Protein AF-A0A1H7XBV7-F1 (afdb_monomer_lite)

Secondary structure (DSSP, 8-state):
--EEEEEE-TTS-B--HHHHHH-SEEEEEEEETTEEEEEEEEETTEEEEEEEE--TT--HHHHHHHTTTSEEEEEEEEEETTEEEEEEEEEETTEEEEEEEEEEETTEEEEEEEEETTTTEES-----SEEE-TTSEEEEEEE-TTS-EEEEEEEE----

pLDDT: mean 82.48, std 15.65, range [36.03, 98.19]

Structure (mmCIF, N/CA/C/O backbone):
data_AF-A0A1H7XBV7-F1
#
_entry.id   AF-A0A1H7XBV7-F1
#
loop_
_atom_site.group_PDB
_atom_site.id
_atom_site.type_symbol
_atom_site.label_atom_id
_atom_site.label_alt_id
_atom_site.label_comp_id
_atom_site.label_asym_id
_atom_site.label_entity_id
_atom_site.label_seq_id
_atom_site.pdbx_PDB_ins_code
_atom_site.Cartn_x
_atom_site.Cartn_y
_atom_site.Cartn_z
_atom_site.occupancy
_atom_site.B_iso_or_equiv
_atom_site.auth_seq_id
_atom_site.auth_comp_id
_atom_site.auth_asym_id
_atom_site.auth_atom_id
_atom_site.pdbx_PDB_model_num
ATOM 1 N N . MET A 1 1 ? 15.441 5.929 19.339 1.00 55.44 1 MET A N 1
ATOM 2 C CA . MET A 1 1 ? 14.216 6.741 19.545 1.00 55.44 1 MET A CA 1
ATOM 3 C C . MET A 1 1 ? 13.006 5.810 19.495 1.00 55.44 1 MET A C 1
ATOM 5 O O . MET A 1 1 ? 13.095 4.782 18.843 1.00 55.44 1 MET A O 1
ATOM 9 N N . GLY A 1 2 ? 11.946 6.071 20.268 1.00 75.62 2 GLY A N 1
ATOM 10 C CA . GLY A 1 2 ? 10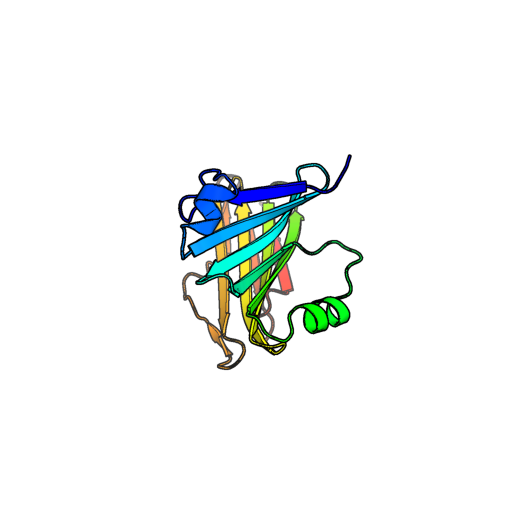.835 5.122 20.462 1.00 75.62 2 GLY A CA 1
ATOM 11 C C . GLY A 1 2 ? 9.791 5.133 19.339 1.00 75.62 2 GLY A C 1
ATOM 12 O O . GLY A 1 2 ? 9.680 6.107 18.600 1.00 75.62 2 GLY A O 1
ATOM 13 N N . LYS A 1 3 ? 8.997 4.059 19.240 1.00 86.12 3 LYS A N 1
ATOM 14 C CA . LYS A 1 3 ? 7.785 4.033 18.405 1.00 86.12 3 LYS A CA 1
ATOM 15 C C . LYS A 1 3 ? 6.726 4.952 19.018 1.00 86.12 3 LYS A C 1
ATOM 17 O O . LYS A 1 3 ? 6.511 4.909 20.229 1.00 86.12 3 LYS A O 1
ATOM 22 N N . PHE A 1 4 ? 6.037 5.737 18.198 1.00 93.50 4 PHE A N 1
ATOM 23 C CA . PHE A 1 4 ? 4.924 6.586 18.636 1.00 93.50 4 PHE A CA 1
ATOM 24 C C . PHE A 1 4 ? 3.772 6.535 17.633 1.00 93.50 4 PHE A C 1
ATOM 26 O O . PHE A 1 4 ? 3.899 5.957 16.552 1.00 93.50 4 PHE A O 1
ATOM 33 N N . TYR A 1 5 ? 2.622 7.097 18.008 1.00 95.56 5 TYR A N 1
ATOM 34 C CA . TYR A 1 5 ? 1.484 7.203 17.104 1.00 95.56 5 TYR A CA 1
ATOM 35 C C . TYR A 1 5 ? 0.897 8.611 17.087 1.00 95.56 5 TYR A C 1
ATOM 37 O O . TYR A 1 5 ? 0.970 9.334 18.080 1.00 95.56 5 TYR A O 1
ATOM 45 N N . GLN A 1 6 ? 0.289 8.959 15.959 1.00 97.19 6 GLN A N 1
ATOM 46 C CA . GLN A 1 6 ? -0.487 10.177 15.752 1.00 97.19 6 GLN A CA 1
ATOM 47 C C . GLN A 1 6 ? -1.909 9.803 15.325 1.00 97.19 6 GLN A C 1
ATOM 49 O O . GLN A 1 6 ? -2.143 8.734 14.751 1.00 97.19 6 GLN A O 1
ATOM 54 N N . LEU A 1 7 ? -2.873 10.658 15.650 1.00 97.88 7 LEU A N 1
ATOM 55 C CA . LEU A 1 7 ? -4.254 10.529 15.199 1.00 97.88 7 LEU A CA 1
ATOM 56 C C . LEU A 1 7 ? -4.539 11.687 14.256 1.00 97.88 7 LEU A C 1
ATOM 58 O O . LEU A 1 7 ? -4.223 12.826 14.594 1.00 97.88 7 LEU A O 1
ATOM 62 N N . LYS A 1 8 ? -5.146 11.396 13.108 1.00 98.19 8 LYS A N 1
ATOM 63 C CA . LYS A 1 8 ? -5.491 12.404 12.106 1.00 98.19 8 LYS A CA 1
ATOM 64 C C . LYS A 1 8 ? -6.949 12.303 11.689 1.00 98.19 8 LYS A C 1
ATOM 66 O O . LYS A 1 8 ? -7.502 11.205 11.636 1.00 98.19 8 LYS A O 1
ATOM 71 N N . ASP A 1 9 ? -7.575 13.431 11.381 1.00 95.75 9 ASP A N 1
ATOM 72 C CA . ASP A 1 9 ? -8.867 13.443 10.694 1.00 95.75 9 ASP A CA 1
ATOM 73 C C . ASP A 1 9 ? -8.723 13.017 9.219 1.00 95.75 9 ASP A C 1
ATOM 75 O O . ASP A 1 9 ? -7.629 12.731 8.727 1.00 95.75 9 ASP A O 1
ATOM 79 N N . ILE A 1 10 ? -9.839 12.971 8.490 1.00 94.00 10 ILE A N 1
ATOM 80 C CA . ILE A 1 10 ? -9.853 12.576 7.072 1.00 94.00 10 ILE A CA 1
ATOM 81 C C . ILE A 1 10 ? -9.135 13.565 6.140 1.00 94.00 10 ILE A C 1
ATOM 83 O O . ILE A 1 10 ? -8.855 13.222 4.994 1.00 94.00 10 ILE A O 1
ATOM 87 N N . TYR A 1 11 ? -8.839 14.773 6.619 1.00 93.62 11 TYR A N 1
ATOM 88 C CA . TYR A 1 11 ? -8.128 15.814 5.882 1.00 93.62 11 TYR A CA 1
ATOM 89 C C . TYR A 1 11 ? -6.626 15.832 6.206 1.00 93.62 11 TYR A C 1
ATOM 91 O O . TYR A 1 11 ? -5.877 16.580 5.583 1.00 93.62 11 TYR A O 1
ATOM 99 N N . GLY A 1 12 ? -6.172 14.995 7.145 1.00 93.25 12 GLY A N 1
ATOM 100 C CA . GLY A 1 12 ? -4.773 14.887 7.557 1.00 93.25 12 GLY A CA 1
ATOM 101 C C . GLY A 1 12 ? -4.375 15.803 8.719 1.00 93.25 12 GLY A C 1
ATOM 102 O O . GLY A 1 12 ? -3.188 15.847 9.062 1.00 93.25 12 GLY A O 1
ATOM 103 N N . ASN A 1 13 ? -5.330 16.500 9.342 1.00 96.56 13 ASN A N 1
ATOM 104 C CA . ASN A 1 13 ? -5.066 17.336 10.513 1.00 96.56 13 ASN A CA 1
ATOM 105 C C . ASN A 1 13 ? -4.925 16.473 11.761 1.00 96.56 13 ASN A C 1
ATOM 107 O O . ASN A 1 13 ? -5.703 15.538 11.954 1.00 96.56 13 ASN A O 1
ATOM 111 N N . ASP A 1 14 ? -3.982 16.823 12.631 1.00 97.56 14 ASP A N 1
ATOM 112 C CA . ASP A 1 14 ? -3.815 16.139 13.910 1.00 97.56 14 ASP A CA 1
ATOM 113 C C . ASP A 1 14 ? -5.039 16.353 14.807 1.00 97.56 14 ASP A C 1
ATOM 115 O O . ASP A 1 14 ? -5.556 17.464 14.935 1.00 97.56 14 ASP A O 1
ATOM 119 N N . ILE A 1 15 ? -5.488 15.276 15.449 1.00 97.50 15 ILE A N 1
ATOM 120 C CA . ILE A 1 15 ? -6.620 15.286 16.375 1.00 97.50 15 ILE A CA 1
ATOM 121 C C . ILE A 1 15 ? -6.226 14.705 17.731 1.00 97.50 15 ILE A C 1
ATOM 123 O O . ILE A 1 15 ? -5.380 13.816 17.846 1.00 97.50 15 ILE A O 1
ATOM 127 N N . SER A 1 16 ? -6.884 15.184 18.781 1.00 96.88 16 SER A N 1
ATOM 128 C CA . SER A 1 16 ? -6.747 14.628 20.121 1.00 96.88 16 SER A CA 1
ATOM 129 C C . SER A 1 16 ? -7.450 13.273 20.243 1.00 96.88 16 SER A C 1
ATOM 131 O O . SER A 1 16 ? -8.287 12.873 19.422 1.00 96.88 16 SER A O 1
ATOM 133 N N . ARG A 1 17 ? -7.161 12.562 21.335 1.00 95.06 17 ARG A N 1
ATOM 134 C CA . ARG A 1 17 ? -7.856 11.316 21.667 1.00 95.06 17 ARG A CA 1
ATOM 135 C C . ARG A 1 17 ? -9.355 11.549 21.884 1.00 95.06 17 ARG A C 1
ATOM 137 O O . ARG A 1 17 ? -10.168 10.756 21.416 1.00 95.06 17 ARG A O 1
ATOM 144 N N . GLU A 1 18 ? -9.731 12.639 22.543 1.00 96.75 18 GLU A N 1
ATOM 145 C CA . GLU A 1 18 ? -11.124 13.024 22.791 1.00 96.75 18 GLU A CA 1
ATOM 146 C C . GLU A 1 18 ? -11.866 13.282 21.477 1.00 96.75 18 GLU A C 1
ATOM 148 O O . GLU A 1 18 ? -12.965 12.765 21.281 1.00 96.75 18 GLU A O 1
ATOM 153 N N . GLN A 1 19 ? -11.239 13.999 20.539 1.00 96.69 19 GLN A N 1
ATOM 154 C CA . GLN A 1 19 ? -11.797 14.223 19.204 1.00 96.69 19 GLN A CA 1
ATOM 155 C C . GLN A 1 19 ? -11.978 12.900 18.449 1.00 96.69 19 GLN A C 1
ATOM 157 O O . GLN A 1 19 ? -13.043 12.651 17.884 1.00 96.69 19 GLN A O 1
ATOM 162 N N . SER A 1 20 ? -10.995 11.996 18.515 1.00 95.69 20 SER A N 1
ATOM 163 C CA . SER A 1 20 ? -11.105 10.674 17.884 1.00 95.69 20 SER A CA 1
ATOM 164 C C . SER A 1 20 ? -12.250 9.826 18.451 1.00 95.69 20 SER A C 1
ATOM 166 O O . SER A 1 20 ? -12.834 9.022 17.727 1.00 95.69 20 SER A O 1
ATOM 168 N N . ASN A 1 21 ? -12.636 10.021 19.719 1.00 94.00 21 ASN A N 1
ATOM 169 C CA . ASN A 1 21 ? -13.782 9.333 20.316 1.00 94.00 21 ASN A CA 1
ATOM 170 C C . ASN A 1 21 ? -15.113 9.818 19.726 1.00 94.00 21 ASN A C 1
ATOM 172 O O . ASN A 1 21 ? -16.013 8.999 19.542 1.00 94.00 21 ASN A O 1
ATOM 176 N N . ALA A 1 22 ? -15.216 11.098 19.363 1.00 94.81 22 ALA A N 1
ATOM 177 C CA . ALA A 1 22 ? -16.411 11.680 18.754 1.00 94.81 22 ALA A CA 1
ATOM 178 C C . ALA A 1 22 ? -16.528 11.412 17.241 1.00 94.81 22 ALA A C 1
ATOM 180 O O . ALA 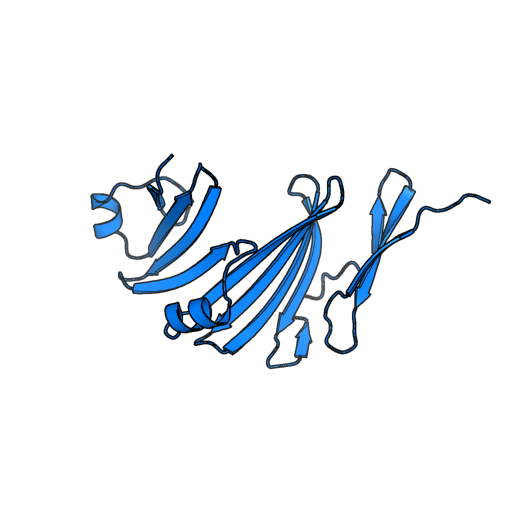A 1 22 ? -17.631 11.416 16.697 1.00 94.81 22 ALA A O 1
ATOM 181 N N . LEU A 1 23 ? -15.410 11.164 16.554 1.00 95.00 23 LEU A N 1
ATOM 182 C CA . LEU A 1 23 ? -15.400 10.914 15.113 1.00 95.00 23 LEU A CA 1
ATOM 183 C C . LEU A 1 23 ? -15.809 9.480 14.759 1.00 95.00 23 LEU A C 1
ATOM 185 O O . LEU A 1 23 ? -15.431 8.509 15.426 1.00 95.00 23 LEU A O 1
ATOM 189 N N . LYS A 1 24 ? -16.546 9.357 13.651 1.00 96.06 24 LYS A N 1
ATOM 190 C CA . LYS A 1 24 ? -16.841 8.069 13.011 1.00 96.06 24 LYS A CA 1
ATOM 191 C C . LYS A 1 24 ? -15.673 7.562 12.178 1.00 96.06 24 LYS A C 1
ATOM 193 O O . LYS A 1 24 ? -15.408 6.372 12.207 1.00 96.06 24 LYS A O 1
ATOM 198 N N . LEU A 1 25 ? -14.975 8.458 11.483 1.00 97.19 25 LEU A N 1
ATOM 199 C CA . LEU A 1 25 ? -13.909 8.130 10.541 1.00 97.19 25 LEU A CA 1
ATOM 200 C C . LEU A 1 25 ? -12.655 8.944 10.865 1.00 97.19 25 LEU A C 1
ATOM 202 O O . LEU A 1 25 ? -12.742 10.166 10.992 1.00 97.19 25 LEU A O 1
ATOM 206 N N . TYR A 1 26 ? -11.513 8.281 11.024 1.00 97.94 26 TYR A N 1
ATOM 207 C CA . TYR A 1 26 ? -10.221 8.924 11.281 1.00 97.94 26 TYR A CA 1
ATOM 208 C C . TYR A 1 26 ? -9.058 7.975 10.962 1.00 97.94 26 TYR A C 1
ATOM 210 O O . TYR A 1 26 ? -9.248 6.771 10.766 1.00 97.94 26 TYR A O 1
ATOM 218 N N . PHE A 1 27 ? -7.841 8.512 10.942 1.00 98.00 27 PHE A N 1
ATOM 219 C CA . PHE A 1 27 ? -6.615 7.745 10.781 1.00 98.00 27 PHE A CA 1
ATOM 220 C C . PHE A 1 27 ? -5.848 7.624 12.095 1.00 98.00 27 PHE A C 1
ATOM 222 O O . PHE A 1 27 ? -5.752 8.570 12.878 1.00 98.00 27 PHE A O 1
ATOM 229 N N . LYS A 1 28 ? -5.242 6.458 12.308 1.00 97.81 28 LYS A N 1
ATOM 230 C CA . LYS A 1 28 ? -4.185 6.260 13.302 1.00 97.81 28 LYS A CA 1
ATOM 231 C C . LYS A 1 28 ? -2.897 5.907 12.579 1.00 97.81 28 LYS A C 1
ATOM 233 O O . LYS A 1 28 ? -2.855 4.916 11.858 1.00 97.81 28 LYS A O 1
ATOM 238 N N . GLU A 1 29 ? -1.846 6.671 12.806 1.00 97.94 29 GLU A N 1
ATOM 239 C CA . GLU A 1 29 ? -0.550 6.498 12.158 1.00 97.94 29 GLU A CA 1
ATOM 240 C C . GLU A 1 29 ? 0.497 6.066 13.170 1.00 97.94 29 GLU A C 1
ATOM 242 O O . GLU A 1 29 ? 0.563 6.624 14.260 1.00 97.94 29 GLU A O 1
ATOM 247 N N . ILE A 1 30 ? 1.295 5.059 12.829 1.00 96.56 30 ILE A N 1
ATOM 248 C CA . ILE A 1 30 ? 2.381 4.540 13.658 1.00 96.56 30 ILE A CA 1
ATOM 249 C C . ILE A 1 30 ? 3.704 4.886 12.993 1.00 96.56 30 ILE A C 1
ATOM 251 O O . ILE A 1 30 ? 3.946 4.506 11.845 1.00 96.56 30 ILE A O 1
ATOM 255 N N . TYR A 1 31 ? 4.564 5.541 13.762 1.00 95.00 31 TYR A N 1
ATOM 256 C CA . TYR A 1 31 ? 5.878 5.997 13.347 1.00 95.00 31 TYR A CA 1
ATOM 257 C C . TYR A 1 31 ? 6.981 5.269 14.114 1.00 95.00 31 TYR A C 1
ATOM 259 O O . TYR A 1 31 ? 6.825 4.907 15.286 1.00 95.00 31 TYR A O 1
ATOM 267 N N . SER A 1 32 ? 8.116 5.088 13.446 1.00 93.56 32 SER A N 1
ATOM 268 C CA . SER A 1 32 ? 9.380 4.676 14.050 1.00 93.56 32 SER A CA 1
ATOM 269 C C . SER A 1 32 ? 10.473 5.562 13.482 1.00 93.56 32 SER A C 1
ATOM 271 O O . SER A 1 32 ? 10.637 5.591 12.267 1.00 93.56 32 SER A O 1
ATOM 273 N N . GLU A 1 33 ? 11.191 6.279 14.350 1.00 90.81 33 GLU A N 1
ATOM 274 C CA . GLU A 1 33 ? 12.254 7.211 13.931 1.00 90.81 33 GLU A CA 1
ATOM 275 C C . GLU A 1 33 ? 11.752 8.230 12.892 1.00 90.81 33 GLU A C 1
ATOM 277 O O . GLU A 1 33 ? 12.372 8.444 11.858 1.00 90.81 33 GLU A O 1
ATOM 282 N N . ASP A 1 34 ? 10.565 8.795 13.146 1.00 88.94 34 ASP A N 1
ATOM 283 C CA . ASP A 1 34 ? 9.858 9.752 12.278 1.00 88.94 34 ASP A CA 1
ATOM 284 C C . ASP A 1 34 ? 9.458 9.224 10.885 1.00 88.94 34 ASP A C 1
ATOM 286 O O . ASP A 1 34 ? 8.864 9.941 10.081 1.00 88.94 34 ASP A O 1
ATOM 290 N N . ILE A 1 35 ? 9.670 7.933 10.620 1.00 90.12 35 ILE A N 1
ATOM 291 C CA . ILE A 1 35 ? 9.230 7.253 9.400 1.00 90.12 35 ILE A CA 1
ATOM 292 C C . ILE A 1 35 ? 7.874 6.592 9.652 1.00 90.12 35 ILE A C 1
ATOM 294 O O . ILE A 1 35 ? 7.718 5.805 10.592 1.00 90.12 35 ILE A O 1
ATOM 298 N N . LEU A 1 36 ? 6.889 6.885 8.798 1.00 93.00 36 LEU A N 1
ATOM 299 C CA . LEU A 1 36 ? 5.575 6.241 8.834 1.00 93.00 36 LEU A CA 1
ATOM 300 C C . LEU A 1 36 ? 5.717 4.752 8.495 1.00 93.00 36 LEU A C 1
ATOM 302 O O . LEU A 1 36 ? 6.199 4.397 7.424 1.00 93.00 36 LEU A O 1
ATOM 306 N N . LYS A 1 37 ? 5.272 3.884 9.405 1.00 94.81 37 LYS A N 1
ATOM 307 C CA . LYS A 1 37 ? 5.314 2.423 9.242 1.00 94.81 37 LYS A CA 1
ATOM 308 C C . LYS A 1 37 ? 3.947 1.834 8.944 1.00 94.81 37 LYS A C 1
ATOM 310 O O . LYS A 1 37 ? 3.819 0.951 8.102 1.00 94.81 37 LYS A O 1
ATOM 315 N N . LYS A 1 38 ? 2.905 2.323 9.623 1.00 95.62 38 LYS A N 1
ATOM 316 C CA . LYS A 1 38 ? 1.529 1.841 9.439 1.00 95.62 38 LYS A CA 1
ATOM 317 C C . LYS A 1 38 ? 0.537 2.993 9.534 1.00 95.62 38 LYS A C 1
ATOM 319 O O . LYS A 1 38 ? 0.6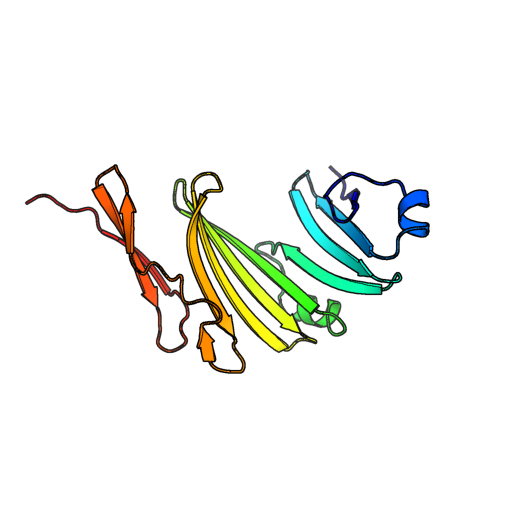89 3.859 10.391 1.00 95.62 38 LYS A O 1
ATOM 324 N N . ARG A 1 39 ? -0.520 2.964 8.730 1.00 97.19 39 ARG A N 1
ATOM 325 C CA . ARG A 1 39 ? -1.698 3.831 8.868 1.00 97.19 39 ARG A CA 1
ATOM 326 C C . ARG A 1 39 ? -2.951 2.963 8.892 1.00 97.19 39 ARG A C 1
ATOM 328 O O . ARG A 1 39 ? -3.166 2.152 8.001 1.00 97.19 39 ARG A O 1
ATOM 335 N N . TYR A 1 40 ? -3.783 3.145 9.907 1.00 97.06 40 TYR A N 1
ATOM 336 C CA . TYR A 1 40 ? -5.066 2.467 10.059 1.00 97.06 40 TYR A CA 1
ATOM 337 C C . TYR A 1 40 ? -6.182 3.447 9.727 1.00 97.06 40 TYR A C 1
ATOM 339 O O . TYR A 1 40 ? -6.267 4.502 10.355 1.00 97.06 40 TYR A O 1
ATOM 347 N N . LEU A 1 41 ? -7.049 3.086 8.787 1.00 96.94 41 LEU A N 1
ATOM 348 C CA . LEU A 1 41 ? -8.342 3.729 8.596 1.00 96.94 41 LEU A CA 1
ATOM 349 C C . LEU A 1 41 ? -9.329 3.127 9.595 1.00 96.94 41 LEU A C 1
ATOM 351 O O . LEU A 1 41 ? -9.666 1.941 9.505 1.00 96.94 41 LEU A O 1
ATOM 355 N N . ILE A 1 42 ? -9.774 3.941 10.548 1.00 96.69 42 ILE A N 1
ATOM 356 C CA . ILE A 1 42 ? -10.752 3.548 11.557 1.00 96.69 42 ILE A CA 1
ATOM 357 C C . ILE A 1 42 ? -12.113 4.123 11.174 1.00 96.69 42 ILE A C 1
ATOM 359 O O . ILE A 1 42 ? -12.253 5.340 11.105 1.00 96.69 42 ILE A O 1
ATOM 363 N N . GLU A 1 43 ? -13.110 3.260 10.980 1.00 95.62 43 GLU A N 1
ATOM 364 C CA . GLU A 1 43 ? -14.511 3.624 10.730 1.00 95.62 43 GLU A CA 1
ATOM 365 C C . GLU A 1 43 ? -15.400 2.960 11.780 1.00 95.62 43 GLU A C 1
ATOM 367 O O . GLU A 1 43 ? -15.289 1.757 12.020 1.00 95.62 43 GLU A O 1
ATOM 372 N N . ASP A 1 44 ? -16.248 3.740 12.447 1.00 95.12 44 ASP A N 1
ATOM 373 C CA . ASP A 1 44 ? -17.122 3.288 13.535 1.00 95.12 44 ASP A CA 1
ATOM 374 C C . ASP A 1 44 ? -16.365 2.432 14.568 1.00 95.12 44 ASP A C 1
ATOM 376 O O . ASP A 1 44 ? -16.830 1.392 15.028 1.00 95.12 44 ASP A O 1
ATOM 380 N N . LYS A 1 45 ? -15.152 2.887 14.917 1.00 92.75 45 LYS A N 1
ATOM 381 C CA . LYS A 1 45 ? -14.200 2.248 15.850 1.00 92.75 45 LYS A CA 1
ATOM 382 C C . LYS A 1 45 ? -13.623 0.902 15.395 1.00 92.75 45 LYS A C 1
ATOM 384 O O . LYS A 1 45 ? -12.892 0.277 16.159 1.00 92.75 45 LYS A O 1
ATOM 389 N N . ASN A 1 46 ? -13.868 0.490 14.155 1.00 93.38 46 ASN A N 1
ATOM 390 C CA . ASN A 1 46 ? -13.313 -0.721 13.561 1.00 93.38 46 ASN A CA 1
ATOM 391 C C . ASN A 1 46 ? -12.215 -0.38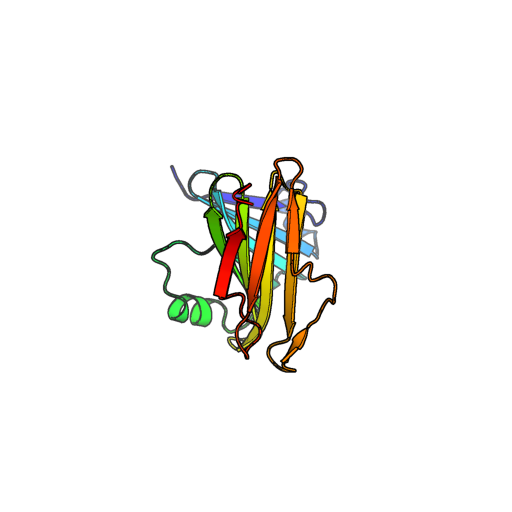4 12.549 1.00 93.38 46 ASN A C 1
ATOM 393 O O . ASN A 1 46 ? -12.297 0.611 11.830 1.00 93.38 46 ASN A O 1
ATOM 397 N N . ILE A 1 47 ? -11.189 -1.231 12.464 1.00 94.50 47 ILE A N 1
ATOM 398 C CA . ILE A 1 47 ? -10.159 -1.117 11.425 1.00 94.50 47 ILE A CA 1
ATOM 399 C C . ILE A 1 47 ? -10.771 -1.570 10.101 1.00 94.50 47 ILE A C 1
ATOM 401 O O . ILE A 1 47 ? -11.124 -2.738 9.947 1.00 94.50 47 ILE A O 1
ATOM 405 N N . ARG A 1 48 ? -10.882 -0.658 9.135 1.00 93.62 48 ARG A N 1
ATOM 406 C CA . ARG A 1 48 ? -11.385 -0.976 7.789 1.00 93.62 48 ARG A CA 1
ATOM 407 C C . ARG A 1 48 ? -10.271 -1.321 6.828 1.00 93.62 48 ARG A C 1
ATOM 409 O O . ARG A 1 48 ? -10.407 -2.250 6.037 1.00 93.62 48 ARG A O 1
ATOM 416 N N . HIS A 1 49 ? -9.183 -0.567 6.912 1.00 96.38 49 HIS A N 1
ATOM 417 C CA . HIS A 1 49 ? -8.052 -0.690 6.007 1.00 96.38 49 HIS A CA 1
ATOM 418 C C . HIS A 1 49 ? -6.762 -0.374 6.751 1.00 96.38 49 HIS A C 1
ATOM 420 O O . HIS A 1 49 ? -6.694 0.581 7.526 1.00 96.38 49 HIS A O 1
ATOM 426 N N . VAL A 1 50 ? -5.739 -1.182 6.517 1.00 97.25 50 VAL A N 1
ATOM 427 C CA . VAL A 1 50 ? -4.371 -0.942 6.965 1.00 97.25 50 VAL A CA 1
ATOM 428 C C . VAL A 1 50 ? -3.491 -0.624 5.761 1.00 97.25 50 VAL A C 1
ATOM 430 O O . VAL A 1 50 ? -3.450 -1.376 4.797 1.00 97.25 50 VAL A O 1
ATOM 433 N N . HIS A 1 51 ? -2.755 0.474 5.825 1.00 97.06 51 HIS A N 1
ATOM 434 C CA . HIS A 1 51 ? -1.657 0.782 4.919 1.00 97.06 51 HIS A CA 1
ATOM 435 C C . HIS A 1 51 ? -0.370 0.445 5.665 1.00 97.06 51 HIS A C 1
ATOM 437 O O . HIS A 1 51 ? -0.103 1.029 6.716 1.00 97.06 51 HIS A O 1
ATOM 443 N N . HIS A 1 52 ? 0.397 -0.514 5.166 1.00 96.88 52 HIS A N 1
ATOM 444 C CA . HIS A 1 52 ? 1.575 -1.043 5.837 1.00 96.88 52 HIS A CA 1
ATOM 445 C C . HIS A 1 52 ? 2.803 -0.871 4.940 1.00 96.88 52 HIS A C 1
ATOM 447 O O . HIS A 1 52 ? 2.837 -1.400 3.832 1.00 96.88 52 HIS A O 1
ATOM 453 N N . TYR A 1 53 ? 3.806 -0.133 5.411 1.00 94.94 53 TYR A N 1
ATOM 454 C CA . TYR A 1 53 ? 5.041 0.137 4.677 1.00 94.94 53 TYR A CA 1
ATOM 455 C C . TYR A 1 53 ? 6.092 -0.898 5.062 1.00 94.94 53 TYR A C 1
ATOM 457 O O . TYR A 1 53 ? 6.613 -0.844 6.172 1.00 94.94 53 TYR A O 1
ATOM 465 N N . LEU A 1 54 ? 6.350 -1.838 4.149 1.00 92.81 54 LEU A N 1
ATOM 466 C CA . LEU A 1 54 ? 7.179 -3.008 4.411 1.00 92.81 54 LEU A CA 1
ATOM 467 C C . LEU A 1 54 ? 8.645 -2.629 4.632 1.00 92.81 54 LEU A C 1
ATOM 469 O O . LEU A 1 54 ? 9.244 -1.899 3.837 1.00 92.81 54 LEU A O 1
ATOM 473 N N . GLU A 1 55 ? 9.231 -3.197 5.677 1.00 88.50 55 GLU A N 1
ATOM 474 C CA . GLU A 1 55 ? 10.671 -3.230 5.910 1.00 88.50 55 GLU A CA 1
ATOM 475 C C . GLU A 1 55 ? 11.297 -4.490 5.283 1.00 88.50 55 GLU A C 1
ATOM 477 O O . GLU A 1 55 ? 10.623 -5.492 5.045 1.00 88.50 55 GLU A O 1
ATOM 482 N N . LEU A 1 56 ? 12.606 -4.445 5.004 1.00 81.19 56 LEU A N 1
ATOM 483 C CA . LEU A 1 56 ? 13.345 -5.517 4.310 1.00 81.19 56 LEU A CA 1
ATOM 484 C C . LEU A 1 56 ? 13.228 -6.897 4.981 1.00 81.19 56 LEU A C 1
ATOM 486 O O . LEU A 1 56 ? 13.303 -7.912 4.295 1.00 81.19 56 LEU A O 1
ATOM 490 N N . GLU A 1 57 ? 13.064 -6.931 6.302 1.00 85.44 57 GLU A N 1
ATOM 491 C CA . GLU A 1 57 ? 13.073 -8.162 7.102 1.00 85.44 57 GLU A CA 1
ATOM 492 C C . GLU A 1 57 ? 11.667 -8.669 7.465 1.00 85.44 57 GLU A C 1
ATOM 494 O O . GLU A 1 57 ? 11.532 -9.673 8.166 1.00 85.44 57 GLU A O 1
ATOM 499 N N . GLU A 1 58 ? 10.603 -7.997 7.017 1.00 88.69 58 GLU A N 1
ATOM 500 C CA . GLU A 1 58 ? 9.244 -8.385 7.393 1.00 88.69 58 GLU A CA 1
ATOM 501 C C . GLU A 1 58 ? 8.743 -9.615 6.623 1.00 88.69 58 GLU A C 1
ATOM 503 O O . GLU A 1 58 ? 8.710 -9.656 5.392 1.00 88.69 58 GLU A O 1
ATOM 508 N N . ASP A 1 59 ? 8.280 -10.622 7.370 1.00 89.25 59 ASP A N 1
ATOM 509 C CA . ASP A 1 59 ? 7.653 -11.812 6.802 1.00 89.25 59 ASP A CA 1
ATOM 510 C C . ASP A 1 59 ? 6.201 -11.531 6.400 1.00 89.25 59 ASP A C 1
ATOM 512 O O . ASP A 1 59 ? 5.300 -11.392 7.237 1.00 89.25 59 ASP A O 1
ATOM 516 N N . LEU A 1 60 ? 5.958 -11.530 5.089 1.00 88.50 60 LEU A N 1
ATOM 517 C CA . LEU A 1 60 ? 4.634 -11.310 4.519 1.00 88.50 60 LEU A CA 1
ATOM 518 C C . LEU A 1 60 ? 3.602 -12.323 5.035 1.00 88.50 60 LEU A C 1
ATOM 520 O O . LEU A 1 60 ? 2.443 -11.962 5.229 1.00 88.50 60 LEU A O 1
ATOM 524 N N . LYS A 1 61 ? 3.991 -13.579 5.293 1.00 88.50 61 LYS A N 1
ATOM 525 C CA . LYS A 1 61 ? 3.049 -14.603 5.766 1.00 88.50 61 LYS A CA 1
ATOM 526 C C . LYS A 1 61 ? 2.523 -14.271 7.162 1.00 88.50 61 LYS A C 1
ATOM 528 O O . LYS A 1 61 ? 1.319 -14.375 7.404 1.00 88.50 61 LYS A O 1
ATOM 533 N N . SER A 1 62 ? 3.406 -13.848 8.060 1.00 91.19 62 SER A N 1
ATOM 534 C CA . SER A 1 62 ? 3.044 -13.395 9.405 1.00 91.19 62 SER A CA 1
ATOM 535 C C . SER A 1 62 ? 2.154 -12.151 9.361 1.00 91.19 62 SER A C 1
ATOM 537 O O . SER A 1 62 ? 1.135 -12.103 10.051 1.00 91.19 62 SER A O 1
ATOM 539 N N . LEU A 1 63 ? 2.467 -11.188 8.490 1.00 92.50 63 LEU A N 1
ATOM 540 C CA . LEU A 1 63 ? 1.655 -9.980 8.313 1.00 92.50 63 LEU A CA 1
ATOM 541 C C . LEU A 1 63 ? 0.259 -10.276 7.748 1.00 92.50 63 LEU A C 1
ATOM 543 O O . LEU A 1 63 ? -0.731 -9.706 8.205 1.00 92.50 63 LEU A O 1
ATOM 547 N N . LEU A 1 64 ? 0.146 -11.198 6.791 1.00 91.75 64 LEU A N 1
ATOM 548 C CA . LEU A 1 64 ? -1.150 -11.636 6.264 1.00 91.75 64 LEU A CA 1
ATOM 549 C C . LEU A 1 64 ? -2.001 -12.329 7.333 1.00 91.75 64 LEU A C 1
ATOM 551 O O . LEU A 1 64 ? -3.223 -12.198 7.322 1.00 91.75 64 LEU A O 1
ATOM 555 N N . HIS A 1 65 ? -1.371 -13.033 8.276 1.00 90.88 65 HIS A N 1
ATOM 556 C CA . HIS A 1 65 ? -2.077 -13.601 9.419 1.00 90.88 65 HIS A CA 1
ATOM 557 C C . HIS A 1 65 ? -2.553 -12.520 10.404 1.00 90.88 65 HIS A C 1
ATOM 559 O O . HIS A 1 65 ? -3.677 -12.615 10.899 1.00 90.88 65 HIS A O 1
ATOM 565 N N . GLU A 1 66 ? -1.740 -11.482 10.654 1.00 90.88 66 GLU A N 1
ATOM 566 C CA . GLU A 1 66 ? -2.102 -10.325 11.496 1.00 90.88 66 GLU A CA 1
ATOM 567 C C . GLU A 1 66 ? -3.339 -9.592 10.950 1.00 90.88 66 GLU A C 1
ATOM 569 O O . GLU A 1 66 ? -4.229 -9.224 11.716 1.00 90.88 66 GLU A O 1
ATOM 574 N N . TYR A 1 67 ? -3.428 -9.421 9.627 1.00 90.56 67 TYR A N 1
ATOM 575 C CA . TYR A 1 67 ? -4.482 -8.646 8.955 1.00 90.56 67 TYR A CA 1
ATOM 576 C C . TYR A 1 67 ? -5.565 -9.495 8.281 1.00 90.56 67 TYR A C 1
ATOM 578 O O . TYR A 1 67 ? -6.276 -9.012 7.401 1.00 90.56 67 TYR A O 1
ATOM 586 N N . LYS A 1 68 ? -5.727 -10.755 8.695 1.00 86.88 68 LYS A N 1
ATOM 587 C CA . LYS A 1 68 ? -6.635 -11.720 8.048 1.00 86.88 68 LYS A CA 1
ATOM 588 C C . LYS A 1 68 ? -8.100 -11.262 7.931 1.00 86.88 68 LYS A C 1
ATOM 590 O O . LYS A 1 68 ? -8.807 -11.738 7.050 1.00 86.88 68 LYS A O 1
ATOM 595 N N . ASP A 1 69 ? -8.549 -10.357 8.801 1.00 87.56 69 ASP A N 1
ATOM 596 C CA . ASP A 1 69 ? -9.950 -9.924 8.898 1.00 87.56 69 ASP A CA 1
ATOM 597 C C . ASP A 1 69 ? -10.197 -8.515 8.325 1.00 87.56 69 ASP A C 1
ATOM 599 O O . ASP A 1 69 ? -11.310 -7.994 8.417 1.00 87.56 69 ASP A O 1
ATOM 603 N N . CYS A 1 70 ? -9.187 -7.870 7.733 1.00 88.56 70 CYS A N 1
ATOM 604 C CA . CYS A 1 70 ? -9.322 -6.529 7.168 1.00 88.56 70 CYS A CA 1
ATOM 605 C C . CYS A 1 70 ? -8.715 -6.420 5.767 1.00 88.56 70 CYS A C 1
ATOM 607 O O . CYS A 1 70 ? -8.057 -7.333 5.262 1.00 88.56 70 CYS A O 1
ATOM 609 N N . LYS A 1 71 ? -8.968 -5.281 5.116 1.00 95.62 71 LYS A N 1
ATOM 610 C CA . LYS A 1 71 ? -8.218 -4.913 3.919 1.00 95.62 71 LYS A CA 1
ATOM 611 C C . LYS A 1 71 ? -6.842 -4.413 4.336 1.00 95.62 71 LYS A C 1
ATOM 613 O O . LYS A 1 71 ? -6.735 -3.605 5.262 1.00 95.62 71 LYS A O 1
ATOM 618 N N . VAL A 1 72 ? -5.796 -4.847 3.647 1.00 97.12 72 VAL A N 1
ATOM 619 C CA . VAL A 1 72 ? -4.433 -4.362 3.879 1.00 97.12 72 VAL A CA 1
ATOM 620 C C . VAL A 1 72 ? -3.732 -4.078 2.563 1.00 97.12 72 VAL A C 1
ATOM 622 O O . VAL A 1 72 ? -3.758 -4.891 1.649 1.00 97.12 72 VAL A O 1
ATOM 625 N N . SER A 1 73 ? -3.097 -2.916 2.471 1.00 97.50 73 SER A N 1
ATOM 626 C CA . SER A 1 73 ? -2.186 -2.567 1.387 1.00 97.50 73 SER A CA 1
ATOM 627 C C . SER A 1 73 ? -0.757 -2.649 1.900 1.00 97.50 73 SER A C 1
ATOM 629 O O . SER A 1 73 ? -0.403 -1.929 2.837 1.00 97.50 73 SER A O 1
ATOM 631 N N . PHE A 1 74 ? 0.058 -3.498 1.282 1.00 96.94 74 PHE A N 1
ATOM 632 C CA . PHE A 1 74 ? 1.490 -3.566 1.556 1.00 96.94 74 PHE A CA 1
ATOM 633 C C . PHE A 1 74 ? 2.258 -2.726 0.547 1.00 96.94 74 PHE A C 1
ATOM 635 O O . PHE A 1 74 ? 2.189 -2.984 -0.651 1.00 96.94 74 PHE A O 1
ATOM 642 N N . TYR A 1 75 ? 2.995 -1.742 1.048 1.00 95.56 75 TYR A N 1
ATOM 643 C CA . TYR A 1 75 ? 3.789 -0.811 0.263 1.00 95.56 75 TYR A CA 1
ATOM 644 C C . TYR A 1 75 ? 5.252 -1.241 0.288 1.00 95.56 75 TYR A C 1
ATOM 646 O O . TYR A 1 75 ? 5.861 -1.290 1.356 1.00 95.56 75 TYR A O 1
ATOM 654 N N . ARG A 1 76 ? 5.839 -1.483 -0.883 1.00 93.19 76 ARG A N 1
ATOM 655 C CA . ARG A 1 76 ? 7.289 -1.613 -1.070 1.00 93.19 76 ARG A CA 1
ATOM 656 C C . ARG A 1 76 ? 7.784 -0.388 -1.812 1.00 93.19 76 ARG A C 1
ATOM 658 O O . ARG A 1 76 ? 7.214 -0.012 -2.832 1.00 93.19 76 ARG A O 1
ATOM 665 N N . THR A 1 77 ? 8.827 0.245 -1.292 1.00 90.38 77 THR A N 1
ATOM 666 C CA . THR A 1 77 ? 9.443 1.410 -1.934 1.00 90.38 77 THR A CA 1
ATOM 667 C C . THR A 1 77 ? 10.899 1.100 -2.232 1.00 90.38 77 THR A C 1
ATOM 669 O O . THR A 1 77 ? 11.629 0.653 -1.352 1.00 90.38 77 THR A O 1
ATOM 672 N N . SER A 1 78 ? 11.314 1.354 -3.466 1.00 87.50 78 SER A N 1
ATOM 673 C CA . SER A 1 78 ? 12.709 1.305 -3.903 1.00 87.50 78 SER A CA 1
ATOM 674 C C . SER A 1 78 ? 13.066 2.594 -4.641 1.00 87.50 78 SER A C 1
ATOM 676 O O . SER A 1 78 ? 12.183 3.378 -5.004 1.00 87.50 78 SER A O 1
ATOM 678 N N . TYR A 1 79 ? 14.363 2.834 -4.814 1.00 82.75 79 TYR A N 1
ATOM 679 C CA . TYR A 1 79 ? 14.880 4.050 -5.429 1.00 82.75 79 TYR A CA 1
ATOM 680 C C . TYR A 1 79 ? 15.901 3.705 -6.503 1.00 82.75 79 TYR A C 1
ATOM 682 O O . TYR A 1 79 ? 16.774 2.872 -6.280 1.00 82.75 79 TYR A O 1
ATOM 690 N N . GLU A 1 80 ? 15.809 4.401 -7.630 1.00 77.06 80 GLU A N 1
ATOM 691 C CA . GLU A 1 80 ? 16.754 4.318 -8.742 1.00 77.06 80 GLU A CA 1
ATOM 692 C C . GLU A 1 80 ? 17.178 5.746 -9.097 1.00 77.06 80 GLU A C 1
ATOM 694 O O . GLU A 1 80 ? 16.465 6.479 -9.783 1.00 77.06 80 GLU A O 1
ATOM 699 N N . GLY A 1 81 ? 18.312 6.201 -8.558 1.00 80.50 81 GLY A N 1
ATOM 700 C CA . GLY A 1 81 ? 18.719 7.605 -8.661 1.00 80.50 81 GLY A CA 1
ATOM 701 C C . GLY A 1 81 ? 17.671 8.554 -8.047 1.00 80.50 81 GLY A C 1
ATOM 702 O O . GLY A 1 81 ? 17.317 8.371 -6.883 1.00 80.50 81 GLY A O 1
ATOM 703 N N . PRO A 1 82 ? 17.170 9.572 -8.780 1.00 79.44 82 PRO A N 1
ATOM 704 C CA . PRO A 1 82 ? 16.142 10.485 -8.271 1.00 79.44 82 PRO A CA 1
ATOM 705 C C . PRO A 1 82 ? 14.723 9.894 -8.314 1.00 79.44 82 PRO A C 1
ATOM 707 O O . PRO A 1 82 ? 13.770 10.553 -7.902 1.00 79.44 82 PRO A O 1
ATOM 710 N N . TYR A 1 83 ? 14.546 8.688 -8.857 1.00 77.56 83 TYR A N 1
ATOM 711 C CA . TYR A 1 83 ? 13.227 8.099 -9.034 1.00 77.56 83 TYR A CA 1
ATOM 712 C C . TYR A 1 83 ? 12.834 7.235 -7.846 1.00 77.56 83 TYR A C 1
ATOM 714 O O . TYR A 1 83 ? 13.622 6.433 -7.349 1.00 77.56 83 TYR A O 1
ATOM 722 N N . GLN A 1 84 ? 11.573 7.357 -7.451 1.00 87.50 84 GLN A N 1
ATOM 723 C CA . GLN A 1 84 ? 10.931 6.508 -6.463 1.00 87.50 84 GLN A CA 1
ATOM 724 C C . GLN A 1 84 ? 10.004 5.524 -7.174 1.00 87.50 84 GLN A C 1
ATOM 726 O O . GLN A 1 84 ? 9.104 5.936 -7.911 1.00 87.50 84 GLN A O 1
ATOM 731 N N . ILE A 1 85 ? 10.207 4.231 -6.929 1.00 86.19 85 ILE A N 1
ATOM 732 C CA . ILE A 1 85 ? 9.341 3.149 -7.397 1.00 86.19 85 ILE A CA 1
ATOM 733 C C . ILE A 1 85 ? 8.558 2.639 -6.193 1.00 86.19 85 ILE A C 1
ATOM 735 O O . ILE A 1 85 ? 9.145 2.160 -5.221 1.00 86.19 85 ILE A O 1
ATOM 739 N N . GLN A 1 86 ? 7.234 2.729 -6.258 1.00 90.94 86 GLN A N 1
ATOM 740 C CA . GLN A 1 86 ? 6.340 2.213 -5.231 1.00 90.94 86 GLN A CA 1
ATOM 741 C C . GLN A 1 86 ? 5.497 1.076 -5.795 1.00 90.94 86 GLN A C 1
ATOM 743 O O . GLN A 1 86 ? 4.809 1.248 -6.796 1.00 90.94 86 GLN A O 1
ATOM 748 N N . GLU A 1 87 ? 5.530 -0.066 -5.124 1.00 91.31 87 GLU A N 1
ATOM 749 C CA . GLU A 1 87 ? 4.677 -1.218 -5.397 1.00 91.31 87 GLU A CA 1
ATOM 750 C C . GLU A 1 87 ? 3.695 -1.392 -4.245 1.00 91.31 87 GLU A C 1
ATOM 752 O O . GLU A 1 87 ? 4.075 -1.306 -3.076 1.00 91.31 87 GLU A O 1
ATOM 757 N N . ILE A 1 88 ? 2.431 -1.619 -4.579 1.00 94.12 88 ILE A N 1
ATOM 758 C CA . ILE A 1 88 ? 1.340 -1.763 -3.627 1.00 94.12 88 ILE A CA 1
ATOM 759 C C . ILE A 1 88 ? 0.583 -3.033 -3.986 1.00 94.12 88 ILE A C 1
ATOM 761 O O . ILE A 1 88 ? -0.021 -3.107 -5.053 1.00 94.12 88 ILE A O 1
ATOM 765 N N . ASP A 1 89 ? 0.580 -4.007 -3.085 1.00 94.88 89 ASP A N 1
ATOM 766 C CA . ASP A 1 89 ? -0.323 -5.153 -3.176 1.00 94.88 89 ASP A CA 1
ATOM 767 C C . ASP A 1 89 ? -1.477 -4.935 -2.186 1.00 94.88 89 ASP A C 1
ATOM 769 O O . ASP A 1 89 ? -1.252 -4.820 -0.975 1.00 94.88 89 ASP A O 1
ATOM 773 N N . LEU A 1 90 ? -2.710 -4.865 -2.687 1.00 95.62 90 LEU A N 1
ATOM 774 C CA . LEU A 1 90 ? -3.922 -4.809 -1.871 1.00 95.62 90 LEU A CA 1
ATOM 775 C C . LEU A 1 90 ? -4.445 -6.223 -1.636 1.00 95.62 90 LEU A C 1
ATOM 777 O O . LEU A 1 90 ? -4.713 -6.961 -2.584 1.00 95.62 90 LEU A O 1
ATOM 781 N N . TYR A 1 91 ? -4.659 -6.556 -0.371 1.00 95.19 91 TYR A N 1
ATOM 782 C CA . TYR A 1 91 ? -5.276 -7.793 0.068 1.00 95.19 91 TYR A CA 1
ATOM 783 C C . TYR A 1 91 ? -6.638 -7.512 0.699 1.00 95.19 91 TYR A C 1
ATOM 785 O O . TYR A 1 91 ? -6.776 -6.614 1.532 1.00 95.19 91 TYR A O 1
ATOM 793 N N . ASP A 1 92 ? -7.627 -8.327 0.354 1.00 94.00 92 ASP A N 1
ATOM 794 C CA . ASP A 1 92 ? -8.905 -8.440 1.052 1.00 94.00 92 ASP A CA 1
ATOM 795 C C . ASP A 1 92 ? -8.954 -9.824 1.701 1.00 94.00 92 ASP A C 1
ATOM 797 O O . ASP A 1 92 ? -8.965 -10.847 1.012 1.00 94.00 92 ASP A O 1
ATOM 801 N N . ARG A 1 93 ? -8.921 -9.858 3.039 1.00 89.25 93 ARG A N 1
ATOM 802 C CA . ARG A 1 93 ? -8.993 -11.098 3.831 1.00 89.25 93 ARG A CA 1
ATOM 803 C C . ARG A 1 93 ? -7.959 -12.149 3.411 1.00 89.25 93 ARG A C 1
ATOM 805 O O . ARG A 1 93 ? -8.264 -13.324 3.216 1.00 89.25 93 ARG A O 1
ATOM 812 N N . GLY A 1 94 ? -6.715 -11.700 3.248 1.00 88.19 94 GLY A N 1
ATOM 813 C CA . GLY A 1 94 ? -5.574 -12.549 2.897 1.00 88.19 94 GLY A CA 1
ATOM 814 C C . GLY A 1 94 ? -5.463 -12.916 1.414 1.00 88.19 94 GLY A C 1
ATOM 815 O O . GLY A 1 94 ? -4.492 -13.568 1.036 1.00 88.19 94 GLY A O 1
ATOM 816 N N . VAL A 1 95 ? -6.395 -12.477 0.565 1.00 89.88 95 VAL A N 1
ATOM 817 C CA . VAL A 1 95 ? -6.342 -12.683 -0.889 1.00 89.88 95 VAL A CA 1
ATOM 818 C C . VAL A 1 95 ? -5.914 -11.390 -1.563 1.00 89.88 95 VAL A C 1
ATOM 820 O O . VAL A 1 95 ? -6.527 -10.355 -1.322 1.00 89.88 95 VAL A O 1
ATOM 823 N N . VAL A 1 96 ? -4.884 -11.440 -2.409 1.00 92.00 96 VAL A N 1
ATOM 824 C CA . VAL A 1 96 ? -4.480 -10.281 -3.215 1.00 92.00 96 VAL A CA 1
ATOM 825 C C . VAL A 1 96 ? -5.553 -9.991 -4.268 1.00 92.00 96 VAL A C 1
ATOM 827 O O . VAL A 1 96 ? -5.944 -10.879 -5.024 1.00 92.00 96 VAL A O 1
ATOM 830 N N . THR A 1 97 ? -6.056 -8.761 -4.300 1.00 92.50 97 THR A N 1
ATOM 831 C CA . THR A 1 97 ? -7.117 -8.336 -5.227 1.00 92.50 97 THR A CA 1
ATOM 832 C C . THR A 1 97 ? -6.633 -7.308 -6.235 1.00 92.50 97 THR A C 1
ATOM 834 O O . THR A 1 97 ? -7.152 -7.256 -7.343 1.00 92.50 97 THR A O 1
ATOM 837 N N . GLU A 1 98 ? -5.633 -6.504 -5.880 1.00 92.00 98 GLU A N 1
ATOM 838 C CA . GLU A 1 98 ? -5.077 -5.482 -6.763 1.00 92.00 98 GLU A CA 1
ATOM 839 C C . GLU A 1 98 ? -3.563 -5.391 -6.581 1.00 92.00 98 GLU A C 1
ATOM 841 O O . GLU A 1 98 ? -3.052 -5.504 -5.463 1.00 92.00 98 GLU A O 1
ATOM 846 N N . ARG A 1 99 ? -2.861 -5.145 -7.688 1.00 91.06 99 ARG A N 1
ATOM 847 C CA . ARG A 1 99 ? -1.459 -4.739 -7.685 1.00 91.06 99 ARG A CA 1
ATOM 848 C C . ARG A 1 99 ? -1.315 -3.407 -8.396 1.00 91.06 99 ARG A C 1
ATOM 850 O O . ARG A 1 99 ? -1.680 -3.283 -9.563 1.00 91.06 99 ARG A O 1
ATOM 857 N N . THR A 1 100 ? -0.712 -2.452 -7.706 1.00 89.12 100 THR A N 1
ATOM 858 C CA . THR A 1 100 ? -0.406 -1.126 -8.227 1.00 89.12 100 THR A CA 1
ATOM 859 C C . THR A 1 100 ? 1.101 -0.889 -8.210 1.00 89.12 100 THR A C 1
ATOM 861 O O . THR A 1 100 ? 1.788 -1.250 -7.257 1.00 89.12 100 THR A O 1
ATOM 864 N N . LYS A 1 101 ? 1.636 -0.279 -9.268 1.00 85.75 101 LYS A N 1
ATOM 865 C CA . LYS A 1 101 ? 3.035 0.141 -9.363 1.00 85.75 101 LYS A CA 1
ATOM 866 C C . LYS A 1 101 ? 3.126 1.558 -9.910 1.00 85.75 101 LYS A C 1
ATOM 868 O O . LYS A 1 101 ? 2.571 1.865 -10.965 1.00 85.75 101 LYS A O 1
ATOM 873 N N . THR A 1 102 ? 3.860 2.403 -9.198 1.00 85.94 102 THR A N 1
ATOM 874 C CA . THR A 1 102 ? 4.004 3.829 -9.493 1.00 85.94 102 THR A CA 1
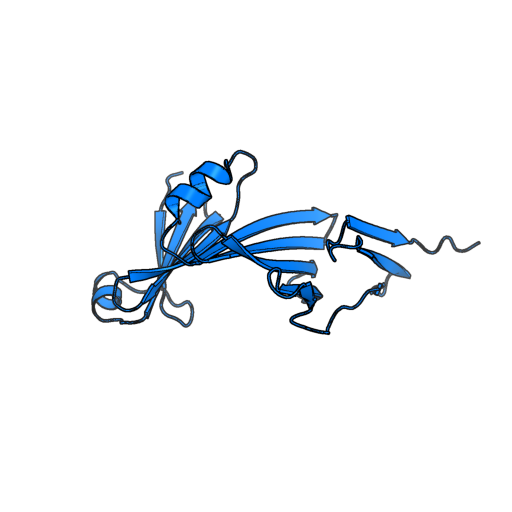ATOM 875 C C . THR A 1 102 ? 5.478 4.191 -9.589 1.00 85.94 102 THR A C 1
ATOM 877 O O . THR A 1 102 ? 6.269 3.804 -8.730 1.00 85.94 102 THR A O 1
ATOM 880 N N . LEU A 1 103 ? 5.837 4.966 -10.612 1.00 79.81 103 LEU A N 1
ATOM 881 C CA . LEU A 1 103 ? 7.120 5.657 -10.712 1.00 79.81 103 LEU A CA 1
ATOM 882 C C . LEU A 1 103 ? 6.885 7.153 -10.536 1.00 79.81 103 LEU A C 1
ATOM 884 O O . LEU A 1 103 ? 6.068 7.738 -11.253 1.00 79.81 103 LEU A O 1
ATOM 888 N N . SER A 1 104 ? 7.647 7.785 -9.655 1.00 83.00 104 SER A N 1
ATOM 889 C CA . SER A 1 104 ? 7.606 9.232 -9.461 1.00 83.00 104 SER A CA 1
ATOM 890 C C . SER A 1 104 ? 8.993 9.850 -9.338 1.00 83.00 104 SER A C 1
ATOM 892 O O . SER A 1 104 ? 9.947 9.191 -8.936 1.00 83.00 104 SER A O 1
ATOM 894 N N . ASN A 1 105 ? 9.084 11.137 -9.662 1.00 80.12 105 ASN A N 1
ATOM 895 C CA . ASN A 1 105 ? 10.228 12.001 -9.371 1.00 80.12 105 ASN A CA 1
ATOM 896 C C . ASN A 1 105 ? 9.682 13.288 -8.739 1.00 80.12 105 ASN A C 1
ATOM 898 O O . ASN A 1 105 ? 8.725 13.846 -9.278 1.00 80.12 105 ASN A O 1
ATOM 902 N N . ASP A 1 106 ? 10.221 13.718 -7.598 1.00 81.44 106 ASP A N 1
ATOM 903 C CA . ASP A 1 106 ? 9.766 14.907 -6.858 1.00 81.44 106 ASP A CA 1
ATOM 904 C C . ASP A 1 106 ? 8.231 14.982 -6.698 1.00 81.44 106 ASP A C 1
ATOM 906 O O . ASP A 1 106 ? 7.590 15.982 -7.020 1.00 81.44 106 ASP A O 1
ATOM 910 N N . HIS A 1 107 ? 7.612 13.878 -6.258 1.00 74.69 107 HIS A N 1
ATOM 911 C CA . HIS A 1 107 ? 6.153 13.700 -6.107 1.00 74.69 107 HIS A CA 1
ATOM 912 C C . HIS A 1 107 ? 5.318 13.772 -7.396 1.00 74.69 107 HIS A C 1
ATOM 914 O O . HIS A 1 107 ? 4.102 13.570 -7.360 1.00 74.69 107 HIS A O 1
ATOM 920 N N . LYS A 1 108 ? 5.935 14.001 -8.555 1.00 76.06 108 LYS A N 1
ATOM 921 C CA . LYS A 1 108 ? 5.256 13.931 -9.844 1.00 76.06 108 LYS A CA 1
ATOM 922 C C . LYS A 1 108 ? 5.201 12.484 -10.312 1.00 76.06 108 LYS A C 1
ATOM 924 O O . LYS A 1 108 ? 6.236 11.871 -10.571 1.00 76.06 108 LYS A O 1
ATOM 929 N N . ILE A 1 109 ? 3.988 11.957 -10.467 1.00 78.50 109 ILE A N 1
ATOM 930 C CA . ILE A 1 109 ? 3.767 10.635 -11.060 1.00 78.50 109 ILE A CA 1
ATOM 931 C C . ILE A 1 109 ? 4.182 10.685 -12.533 1.00 78.50 109 ILE A C 1
ATOM 933 O O . ILE A 1 109 ? 3.691 11.499 -13.318 1.00 78.50 109 ILE A O 1
ATOM 937 N N . ILE A 1 110 ? 5.119 9.816 -12.891 1.00 73.38 110 ILE A N 1
ATOM 938 C CA . ILE A 1 110 ? 5.615 9.625 -14.254 1.00 73.38 110 ILE A CA 1
ATOM 939 C C . ILE A 1 110 ? 4.864 8.473 -14.917 1.00 73.38 110 ILE A C 1
ATOM 941 O O . ILE A 1 110 ? 4.445 8.589 -16.070 1.00 73.38 110 ILE A O 1
ATOM 945 N N . CYS A 1 111 ? 4.704 7.375 -14.179 1.00 74.38 111 CYS A N 1
ATOM 946 C CA . CYS A 1 111 ? 4.022 6.172 -14.626 1.00 74.38 111 CYS A CA 1
ATOM 947 C C . CYS A 1 111 ? 3.180 5.605 -13.484 1.00 74.38 111 CYS A C 1
ATOM 949 O O . CYS A 1 111 ? 3.600 5.631 -12.326 1.00 74.38 111 CYS A O 1
ATOM 951 N N . PHE A 1 112 ? 2.007 5.095 -13.836 1.00 80.56 112 PHE A N 1
ATOM 952 C CA . PHE A 1 112 ? 1.086 4.419 -12.943 1.00 80.56 112 PHE A CA 1
ATOM 953 C C . PHE A 1 112 ? 0.523 3.200 -13.668 1.00 80.56 112 PHE A C 1
ATOM 955 O O . PHE A 1 112 ? 0.131 3.275 -14.834 1.00 80.56 112 PHE A O 1
ATOM 962 N N . HIS A 1 113 ? 0.488 2.075 -12.972 1.00 78.62 113 HIS A N 1
ATOM 963 C CA . HIS A 1 113 ? -0.124 0.854 -13.457 1.00 78.62 113 HIS A CA 1
ATOM 964 C C . HIS A 1 113 ? -0.884 0.194 -12.317 1.00 78.62 113 HIS A C 1
ATOM 966 O O . HIS A 1 113 ? -0.324 0.047 -11.235 1.00 78.62 113 HIS A O 1
ATOM 972 N N . ALA A 1 114 ? -2.128 -0.204 -12.568 1.00 84.56 114 ALA A N 1
ATOM 973 C CA . ALA A 1 114 ? -2.972 -0.895 -11.603 1.00 84.56 114 ALA A CA 1
ATOM 974 C C . ALA A 1 114 ? -3.698 -2.048 -12.295 1.00 84.56 114 ALA A C 1
ATOM 976 O O . ALA A 1 114 ? -4.349 -1.839 -13.323 1.00 84.56 114 ALA A O 1
ATOM 977 N N . ILE A 1 115 ? -3.598 -3.245 -11.724 1.00 83.75 115 ILE A N 1
ATOM 978 C CA . ILE A 1 115 ? -4.232 -4.467 -12.225 1.00 83.75 115 ILE A CA 1
ATOM 979 C C . ILE A 1 115 ? -5.149 -5.029 -11.147 1.00 83.75 115 ILE A C 1
ATOM 981 O O . ILE A 1 115 ? -4.726 -5.213 -10.005 1.00 83.75 115 ILE A O 1
ATOM 985 N N . ASP A 1 116 ? -6.374 -5.365 -11.538 1.00 86.25 116 ASP A N 1
ATOM 986 C CA . ASP A 1 116 ? -7.264 -6.217 -10.760 1.00 86.25 116 ASP A CA 1
ATOM 987 C C . ASP A 1 116 ? -6.826 -7.668 -10.981 1.00 86.25 116 ASP A C 1
ATOM 989 O O . ASP A 1 116 ? -6.919 -8.208 -12.085 1.00 86.25 116 ASP A O 1
ATOM 993 N N . ILE A 1 117 ? -6.317 -8.300 -9.926 1.00 85.12 117 ILE A N 1
ATOM 994 C CA . ILE A 1 117 ? -5.737 -9.645 -10.000 1.00 85.12 117 ILE A CA 1
ATOM 995 C C . ILE A 1 117 ? -6.808 -10.713 -10.243 1.00 85.12 117 ILE A C 1
ATOM 997 O O . ILE A 1 117 ? -6.518 -11.748 -10.839 1.00 85.12 117 ILE A O 1
ATOM 1001 N N . LEU A 1 118 ? -8.046 -10.481 -9.802 1.00 82.94 118 LEU A N 1
ATOM 1002 C CA . LEU A 1 118 ? -9.128 -11.454 -9.944 1.00 82.94 118 LEU A CA 1
ATOM 1003 C C . LEU A 1 118 ? -9.626 -11.528 -11.387 1.00 82.94 118 LEU A C 1
ATOM 1005 O O . LEU A 1 118 ? -9.948 -12.611 -11.873 1.00 82.94 118 LEU A O 1
ATOM 1009 N N . SER A 1 119 ? -9.697 -10.384 -12.063 1.00 82.00 119 SER A N 1
ATOM 1010 C CA . SER A 1 119 ? -10.134 -10.299 -13.459 1.00 82.00 119 SER A CA 1
ATOM 1011 C C . SER A 1 119 ? -8.985 -10.360 -14.469 1.00 82.00 119 SER A C 1
ATOM 1013 O O . SER A 1 119 ? -9.222 -10.650 -15.640 1.00 82.00 119 SER A O 1
ATOM 1015 N N . GLY A 1 120 ? -7.752 -10.081 -14.038 1.00 76.31 120 GLY A N 1
ATOM 1016 C CA . GLY A 1 120 ? -6.595 -9.917 -14.921 1.00 76.31 120 GLY A CA 1
ATOM 1017 C C . GLY A 1 120 ? -6.671 -8.658 -15.791 1.00 76.31 120 GLY A C 1
ATOM 1018 O O . GLY A 1 120 ? -5.915 -8.530 -16.753 1.00 76.31 120 GLY A O 1
ATOM 1019 N N . HIS A 1 121 ? -7.597 -7.740 -15.499 1.00 77.25 121 HIS A N 1
ATOM 1020 C CA . HIS A 1 121 ? -7.782 -6.513 -16.261 1.00 77.25 121 HIS A CA 1
ATOM 1021 C C . HIS A 1 121 ? -7.080 -5.325 -15.603 1.00 77.25 121 HIS A C 1
ATOM 1023 O O . HIS A 1 121 ? -7.074 -5.160 -14.383 1.00 77.25 121 HIS A O 1
ATOM 1029 N N . GLU A 1 122 ? -6.527 -4.451 -16.441 1.00 75.38 122 GLU A N 1
ATOM 1030 C CA . GLU A 1 122 ? -6.023 -3.151 -16.008 1.00 75.38 122 GLU A CA 1
ATOM 1031 C C . GLU A 1 122 ? -7.187 -2.290 -15.482 1.00 75.38 122 GLU A C 1
ATOM 1033 O O . GLU A 1 122 ? -8.182 -2.072 -16.181 1.00 75.38 122 GLU A O 1
ATOM 1038 N N . ILE A 1 123 ? -7.055 -1.774 -14.256 1.00 71.50 123 ILE A N 1
ATOM 1039 C CA . ILE A 1 123 ? -8.058 -0.910 -13.607 1.00 71.50 123 ILE A CA 1
ATOM 1040 C C . ILE A 1 123 ? -8.034 0.490 -14.234 1.00 71.50 123 ILE A C 1
ATOM 1042 O O . ILE A 1 123 ? -9.070 1.146 -14.380 1.00 71.50 123 ILE A O 1
ATOM 1046 N N . HIS A 1 124 ? -6.852 0.952 -14.651 1.00 62.88 124 HIS A N 1
ATOM 1047 C CA . HIS A 1 124 ? -6.653 2.254 -15.279 1.00 62.88 124 HIS A CA 1
ATOM 1048 C C . HIS A 1 124 ? -5.752 2.155 -16.508 1.00 62.88 124 HIS A C 1
ATOM 1050 O O . HIS A 1 124 ? -4.651 1.624 -16.444 1.00 62.88 124 HIS A O 1
ATOM 1056 N N . ARG A 1 125 ? -6.216 2.750 -17.616 1.00 51.56 125 ARG A N 1
ATOM 1057 C CA . ARG A 1 125 ? -5.527 2.774 -18.918 1.00 51.56 125 ARG A CA 1
ATOM 1058 C C . ARG A 1 125 ? -4.446 3.856 -19.043 1.00 51.56 125 ARG A C 1
ATOM 1060 O O . ARG A 1 125 ? -3.905 4.046 -20.129 1.00 51.56 125 ARG A O 1
ATOM 1067 N N . GLU A 1 126 ? -4.125 4.593 -17.978 1.00 51.47 126 GLU A N 1
ATOM 1068 C CA . GLU A 1 126 ? -3.082 5.636 -18.009 1.00 51.47 126 GLU A CA 1
ATOM 1069 C C . GLU A 1 126 ? -1.668 5.053 -17.857 1.00 51.47 126 GLU A C 1
ATOM 1071 O O . GLU A 1 126 ? -0.830 5.535 -17.098 1.00 51.47 126 GLU A O 1
ATOM 1076 N N . THR A 1 127 ? -1.374 4.000 -18.61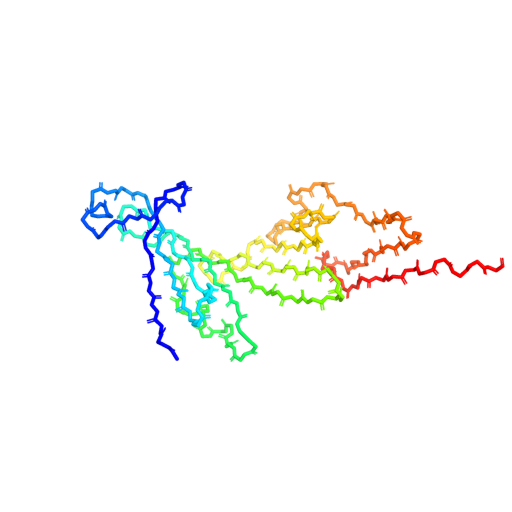4 1.00 54.38 127 THR A N 1
ATOM 1077 C CA . THR A 1 127 ? -0.058 3.368 -18.629 1.00 54.38 127 THR A CA 1
ATOM 1078 C C . THR A 1 127 ? 0.798 4.032 -19.698 1.00 54.38 127 THR A C 1
ATOM 1080 O O . THR A 1 127 ? 0.765 3.672 -20.878 1.00 54.38 127 THR A O 1
ATOM 1083 N N . LYS A 1 128 ? 1.605 5.022 -19.309 1.00 56.28 128 LYS A N 1
ATOM 1084 C CA . LYS A 1 128 ? 2.690 5.486 -20.181 1.00 56.28 128 LYS A CA 1
ATOM 1085 C C . LYS A 1 128 ? 3.792 4.427 -20.198 1.00 56.28 128 LYS A C 1
ATOM 1087 O O . LYS A 1 128 ? 4.649 4.402 -19.324 1.00 56.28 128 LYS A O 1
ATOM 1092 N N . LYS A 1 129 ? 3.780 3.573 -21.230 1.00 58.91 129 LYS A N 1
ATOM 1093 C CA . LYS A 1 129 ? 4.805 2.536 -21.488 1.00 58.91 129 LYS A CA 1
ATOM 1094 C C . LYS A 1 129 ? 6.204 3.106 -21.758 1.00 58.91 129 LYS A C 1
ATOM 1096 O O . LYS A 1 129 ? 7.188 2.372 -21.747 1.00 58.91 129 LYS A O 1
ATOM 1101 N N . TYR A 1 130 ? 6.279 4.409 -22.006 1.00 62.88 130 TYR A N 1
ATOM 1102 C CA . TYR A 1 130 ? 7.505 5.153 -22.233 1.00 62.88 130 TYR A CA 1
ATOM 1103 C C . TYR A 1 130 ? 7.402 6.544 -21.605 1.00 62.88 130 TYR A C 1
ATOM 1105 O O . TYR A 1 130 ? 6.361 7.207 -21.673 1.00 62.88 130 TYR A O 1
ATOM 1113 N N . CYS A 1 131 ? 8.501 7.008 -21.017 1.00 65.50 131 CYS A N 1
ATOM 1114 C CA . CYS A 1 131 ? 8.662 8.392 -20.592 1.00 65.50 131 CYS A CA 1
ATOM 1115 C C . CYS A 1 131 ? 9.920 8.982 -21.227 1.00 65.50 131 CYS A C 1
ATOM 1117 O O . CYS A 1 131 ? 11.011 8.437 -21.066 1.00 65.50 131 CYS A O 1
ATOM 1119 N N . HIS A 1 132 ? 9.762 10.111 -21.917 1.00 69.50 132 HIS A N 1
ATOM 1120 C CA . HIS A 1 132 ? 10.880 10.913 -22.400 1.00 69.50 132 HIS A CA 1
ATOM 1121 C C . HIS A 1 132 ? 11.125 12.061 -21.433 1.00 69.50 132 HIS A C 1
ATOM 1123 O O . HIS A 1 132 ? 10.214 12.837 -21.126 1.00 69.50 132 HIS A O 1
ATOM 1129 N N . LEU A 1 133 ? 12.361 12.179 -20.972 1.00 66.62 133 LEU A N 1
ATOM 1130 C CA . LEU A 1 133 ? 12.776 13.257 -20.095 1.00 66.62 133 LEU A CA 1
ATOM 1131 C C . LEU A 1 133 ? 13.437 14.395 -20.881 1.00 66.62 133 LEU A C 1
ATOM 1133 O O . LEU A 1 133 ? 14.031 14.155 -21.934 1.00 66.62 133 LEU A O 1
ATOM 1137 N N . PRO A 1 134 ? 13.416 15.635 -20.351 1.00 61.25 134 PRO A N 1
ATOM 1138 C CA . PRO A 1 134 ? 14.065 16.779 -20.996 1.00 61.25 134 PRO A CA 1
ATOM 1139 C C . PRO A 1 134 ? 15.574 16.605 -21.221 1.00 61.25 134 PRO A C 1
ATOM 1141 O O . PRO A 1 134 ? 16.136 17.232 -22.112 1.00 61.25 134 PRO A O 1
ATOM 1144 N N . ASN A 1 135 ? 16.232 15.751 -20.432 1.00 64.94 135 ASN A N 1
ATOM 1145 C CA . ASN A 1 135 ? 17.659 15.446 -20.557 1.00 64.94 135 ASN A CA 1
ATOM 1146 C C . ASN A 1 135 ? 17.979 14.426 -21.673 1.00 64.94 135 ASN A C 1
ATOM 1148 O O . ASN A 1 135 ? 19.136 14.046 -21.829 1.00 64.94 135 ASN A O 1
ATOM 1152 N N . GLY A 1 136 ? 16.977 13.971 -22.434 1.00 70.19 136 GLY A N 1
ATOM 1153 C CA . GLY A 1 136 ? 17.138 13.005 -23.524 1.00 70.19 136 GLY A CA 1
ATOM 1154 C C . GLY A 1 136 ? 17.103 11.536 -23.096 1.00 70.19 136 GLY A C 1
ATOM 1155 O O . GLY A 1 136 ? 17.188 10.662 -23.957 1.00 70.19 136 GLY A O 1
ATOM 1156 N N . SER A 1 137 ? 16.954 11.238 -21.802 1.00 64.19 137 SER A N 1
ATOM 1157 C CA . SER A 1 137 ? 16.753 9.867 -21.329 1.00 64.19 137 SER A CA 1
ATOM 1158 C C . SER A 1 137 ? 15.352 9.376 -21.686 1.00 64.19 137 SER A C 1
ATOM 1160 O O . SER A 1 137 ? 14.364 10.094 -21.500 1.00 64.19 137 SER A O 1
ATOM 1162 N N . THR A 1 138 ? 15.266 8.134 -22.160 1.00 72.19 138 THR A N 1
ATOM 1163 C CA . THR A 1 138 ? 13.992 7.442 -22.358 1.00 72.19 138 THR A CA 1
ATOM 1164 C C . THR A 1 138 ? 13.910 6.273 -21.395 1.00 72.19 138 THR A C 1
ATOM 1166 O O . THR A 1 138 ? 14.780 5.407 -21.393 1.00 72.19 138 THR A O 1
ATOM 1169 N N . TYR A 1 139 ? 12.853 6.254 -20.594 1.00 67.88 139 TYR A N 1
ATOM 1170 C CA . TYR A 1 139 ? 12.539 5.139 -19.712 1.00 67.88 139 TYR A CA 1
ATOM 1171 C C . TYR A 1 139 ? 11.483 4.275 -20.382 1.00 67.88 139 TYR A C 1
ATOM 1173 O O . TYR A 1 139 ? 10.402 4.774 -20.710 1.00 67.88 139 TYR A O 1
ATOM 1181 N N . MET A 1 140 ? 11.810 3.006 -20.600 1.00 69.75 140 MET A N 1
ATOM 1182 C CA . MET A 1 140 ? 10.896 1.997 -21.123 1.00 69.75 140 MET A CA 1
ATOM 1183 C C . MET A 1 140 ? 10.501 1.042 -20.003 1.00 69.75 140 MET A C 1
ATOM 1185 O O . MET A 1 140 ? 11.340 0.628 -19.202 1.00 69.75 140 MET A O 1
ATOM 1189 N N . PHE A 1 141 ? 9.219 0.696 -19.967 1.00 70.56 141 PHE A N 1
ATOM 1190 C CA . PHE A 1 141 ? 8.680 -0.258 -19.009 1.00 70.56 141 PHE A CA 1
ATOM 1191 C C . PHE A 1 141 ? 8.386 -1.569 -19.725 1.00 70.56 141 PHE A C 1
ATOM 1193 O O . PHE A 1 141 ? 7.584 -1.606 -20.663 1.00 70.56 141 PHE A O 1
ATOM 1200 N N . SER A 1 142 ? 9.036 -2.633 -19.265 1.00 62.91 142 SER A N 1
ATOM 1201 C CA . SER A 1 142 ? 8.800 -3.995 -19.734 1.00 62.91 142 SER A CA 1
ATOM 1202 C C . SER A 1 142 ? 7.907 -4.718 -18.736 1.00 62.91 142 SER A C 1
ATOM 1204 O O . SER A 1 142 ? 8.142 -4.662 -17.526 1.00 62.91 142 SER A O 1
ATOM 1206 N N . TYR A 1 143 ? 6.890 -5.400 -19.253 1.00 61.75 143 TYR A N 1
ATOM 1207 C CA . TYR A 1 143 ? 5.928 -6.169 -18.471 1.00 61.75 143 TYR A CA 1
ATOM 1208 C C . TYR A 1 143 ? 6.001 -7.637 -18.887 1.00 61.75 143 TYR A C 1
ATOM 1210 O O . TYR A 1 143 ? 6.250 -7.920 -20.059 1.00 61.75 143 TYR A O 1
ATOM 1218 N N . ASP A 1 144 ? 5.807 -8.549 -17.939 1.00 61.12 144 ASP A N 1
ATOM 1219 C CA . ASP A 1 144 ? 5.599 -9.962 -18.250 1.00 61.12 144 ASP A CA 1
ATOM 1220 C C . ASP A 1 144 ? 4.146 -10.249 -18.667 1.00 61.12 144 ASP A C 1
ATOM 1222 O O . ASP A 1 144 ? 3.279 -9.369 -18.655 1.00 61.12 144 ASP A O 1
ATOM 1226 N N . ASP A 1 145 ? 3.875 -11.505 -19.022 1.00 47.34 145 ASP A N 1
ATOM 1227 C CA . ASP A 1 145 ? 2.553 -11.967 -19.459 1.00 47.34 145 ASP A CA 1
ATOM 1228 C C . ASP A 1 145 ? 1.488 -11.915 -18.344 1.00 47.34 145 ASP A C 1
ATOM 1230 O O . ASP A 1 145 ? 0.297 -12.064 -18.617 1.00 47.34 145 ASP A O 1
ATOM 1234 N N . GLN A 1 146 ? 1.894 -11.695 -17.087 1.00 48.12 146 GLN A N 1
ATOM 1235 C CA . GLN A 1 146 ? 1.005 -11.475 -15.941 1.00 48.12 146 GLN A CA 1
ATOM 1236 C C . GLN A 1 146 ? 0.782 -9.980 -15.660 1.00 48.12 146 GLN A C 1
ATOM 1238 O O . GLN A 1 146 ? 0.126 -9.621 -14.680 1.00 48.12 146 GLN A O 1
ATOM 1243 N N . GLY A 1 147 ? 1.328 -9.099 -16.505 1.00 47.34 147 GLY A N 1
ATOM 1244 C CA . GLY A 1 147 ? 1.251 -7.652 -16.351 1.00 47.34 147 GLY A CA 1
ATOM 1245 C C . GLY A 1 147 ? 2.152 -7.107 -15.237 1.00 47.34 147 GLY A C 1
ATOM 1246 O O . GLY A 1 147 ? 2.045 -5.937 -14.860 1.00 47.34 147 GLY A O 1
ATOM 1247 N N . GLN A 1 148 ? 3.071 -7.907 -14.696 1.00 52.06 148 GLN A N 1
ATOM 1248 C CA . GLN A 1 148 ? 4.051 -7.431 -13.730 1.00 52.06 148 GLN A CA 1
ATOM 1249 C C . GLN A 1 148 ? 5.137 -6.641 -14.462 1.00 52.06 148 GLN A C 1
ATOM 1251 O O . GLN A 1 148 ? 5.774 -7.137 -15.385 1.00 52.06 148 GLN A O 1
ATOM 1256 N N . CYS A 1 149 ? 5.378 -5.394 -14.046 1.00 62.28 149 CYS A N 1
ATOM 1257 C CA . CYS A 1 149 ? 6.508 -4.619 -14.562 1.00 62.28 149 CYS A CA 1
ATOM 1258 C C . CYS A 1 149 ? 7.810 -5.234 -14.043 1.00 62.28 149 CYS A C 1
ATOM 1260 O O . CYS A 1 149 ? 8.141 -5.082 -12.859 1.00 62.28 149 CYS A O 1
ATOM 1262 N N . ILE A 1 150 ? 8.540 -5.884 -14.940 1.00 56.38 150 ILE A N 1
ATOM 1263 C CA . ILE A 1 150 ? 9.766 -6.635 -14.665 1.00 56.38 150 ILE A CA 1
ATOM 1264 C C . ILE A 1 150 ? 11.025 -5.781 -14.798 1.00 56.38 150 ILE A C 1
ATOM 1266 O O . ILE A 1 150 ? 12.024 -6.062 -14.140 1.00 56.38 150 ILE A O 1
ATOM 1270 N N . THR A 1 151 ? 11.005 -4.737 -15.631 1.00 60.38 151 THR A N 1
ATOM 1271 C CA . THR A 1 151 ? 12.213 -3.948 -15.910 1.00 60.38 151 THR A CA 1
ATOM 1272 C C . THR A 1 151 ? 11.870 -2.502 -16.227 1.00 60.38 151 THR A C 1
ATOM 1274 O O . THR A 1 151 ? 10.878 -2.214 -16.901 1.00 60.38 151 THR A O 1
ATOM 1277 N N . ILE A 1 152 ? 12.709 -1.603 -15.719 1.00 62.25 152 ILE A N 1
ATOM 1278 C CA . ILE A 1 152 ? 12.746 -0.192 -16.083 1.00 62.25 152 ILE A CA 1
ATOM 1279 C C . ILE A 1 152 ? 14.089 0.017 -16.774 1.00 62.25 152 ILE A C 1
ATOM 1281 O O . ILE A 1 152 ? 15.127 0.037 -16.118 1.00 62.25 152 ILE A O 1
ATOM 1285 N N . ASP A 1 153 ? 14.064 0.151 -18.095 1.00 65.56 153 ASP A N 1
ATOM 1286 C CA . ASP A 1 153 ? 15.277 0.345 -18.881 1.00 65.56 153 ASP A CA 1
ATOM 1287 C C . ASP A 1 153 ? 15.465 1.828 -19.186 1.00 65.56 153 ASP A C 1
ATOM 1289 O O . ASP A 1 153 ? 14.600 2.465 -19.793 1.00 65.56 153 ASP A O 1
ATOM 1293 N N . ASN A 1 154 ? 16.619 2.375 -18.800 1.00 59.88 154 ASN A N 1
ATOM 1294 C CA . ASN A 1 154 ? 17.077 3.665 -19.300 1.00 59.88 154 ASN A CA 1
ATOM 1295 C C . ASN A 1 154 ? 17.770 3.432 -20.642 1.00 59.88 154 ASN A C 1
ATOM 1297 O O . ASN A 1 154 ? 18.939 3.049 -20.695 1.00 59.88 154 ASN A O 1
ATOM 1301 N N . GLN A 1 155 ? 17.054 3.677 -21.734 1.00 60.56 155 GLN A N 1
ATOM 1302 C CA . GLN A 1 155 ? 17.703 3.810 -23.026 1.00 60.56 155 GLN A CA 1
ATOM 1303 C C . GLN A 1 155 ? 18.292 5.215 -23.102 1.00 60.56 155 GLN A C 1
ATOM 1305 O O . GLN A 1 155 ? 17.629 6.188 -23.477 1.00 60.56 155 GLN A O 1
ATOM 1310 N N . SER A 1 156 ? 19.565 5.332 -22.729 1.00 48.78 156 SER A N 1
ATOM 1311 C CA . SER A 1 156 ? 20.376 6.443 -23.195 1.00 48.78 156 SER A CA 1
ATOM 1312 C C . SER A 1 156 ? 20.449 6.334 -24.715 1.00 48.78 156 SER A C 1
ATOM 1314 O O . SER A 1 156 ? 20.983 5.368 -25.260 1.00 48.78 156 SER A O 1
ATOM 1316 N N . CYS A 1 157 ? 19.905 7.330 -25.418 1.00 42.88 157 CYS A N 1
ATOM 1317 C CA . CYS A 1 157 ? 20.237 7.541 -26.819 1.00 42.88 157 CYS A CA 1
ATOM 1318 C C . CYS A 1 157 ? 21.746 7.788 -26.895 1.00 42.88 157 CYS A C 1
ATOM 1320 O O . CYS A 1 157 ? 22.202 8.925 -26.762 1.00 42.88 157 CYS A O 1
ATOM 1322 N N . ASN A 1 158 ? 22.530 6.729 -27.099 1.00 36.03 158 ASN A N 1
ATOM 1323 C CA . ASN A 1 158 ? 23.865 6.869 -27.645 1.00 36.03 158 ASN A CA 1
ATOM 1324 C C . ASN A 1 158 ? 23.667 7.497 -29.022 1.00 36.03 158 ASN A C 1
ATOM 1326 O O . ASN A 1 158 ? 23.253 6.829 -29.969 1.00 36.03 158 ASN A O 1
ATOM 1330 N N . LYS A 1 159 ? 23.880 8.813 -29.101 1.00 36.19 159 LYS A N 1
ATOM 1331 C CA . LYS A 1 159 ? 24.109 9.482 -30.374 1.00 36.19 159 LYS A CA 1
ATOM 1332 C C . LYS A 1 159 ? 25.317 8.785 -30.997 1.00 36.19 159 LYS A C 1
ATOM 1334 O O . LYS A 1 159 ? 26.423 8.929 -30.481 1.00 36.19 159 LYS A O 1
ATOM 1339 N N . VAL A 1 160 ? 25.059 7.977 -32.022 1.00 36.31 160 VAL A N 1
ATOM 1340 C CA . VAL A 1 160 ? 26.073 7.590 -33.008 1.00 36.31 160 VAL A CA 1
ATOM 1341 C C . VAL A 1 160 ? 26.465 8.840 -33.782 1.00 36.31 160 VAL A C 1
ATOM 1343 O O . VAL A 1 160 ? 25.543 9.628 -34.106 1.00 36.31 160 VAL A O 1
#

Foldseek 3Di:
DDKDKFKAAPVRHTDDPVVVVVDQWIWIFIDDPNHTAKIFIHGNNDGAEMEGEDDPPDDPVVVLVVQQQHKYWYWYWDDDPQKIKIWIFIDDNSHTQKIKIFIDGPPHTQAIWMAGQVVLDTPDPRGPQWDADPVRWIWGFDADPSRHGPDTDTPDPPPD

Organism: NCBI:txid295069

Radius of gyration: 18.61 Å; chains: 1; bounding box: 43×32×56 Å

Sequence (160 aa):
MGKFYQLKDIYGNDISREQSNALKLYFKEIYSEDILKKRYLIEDKNIRHVHHYLELEEDLKSLLHEYKDCKVSFYRTSYEGPYQIQEIDLYDRGVVTERTKTLSNDHKIICFHAIDILSGHEIHRETKKYCHLPNGSTYMFSYDDQGQCITIDNQSCNKV